Protein AF-A0A914XAL8-F1 (afdb_monomer_lite)

Sequence (164 aa):
MSAFEVYSLNAYVTDTPSIAACDQMWIGGNDFQNNGQFTWIDGQQYIFNNWDTAQPDLNNQCISSQSRTTGKWKTEPCGTENCFICDMYNSPLTSPQPQVTTTKKAITTHSTSKGPPALSDCLDWQNAGASQNGIYRISPPGVEPFEVYCDMTTDGGGWTVIQR

Radius of gyration: 18.05 Å; chains: 1; bounding box: 51×41×37 Å

Secondary structure (DSSP, 8-state):
--HHHHHHHHHHHHH-TTTTT-S-EEEEEE-TTSTT--EETTSPBP----BPTT---TT--EEEE-TTTT--EEEE-TTS--EEPPP------SS-----------------SSPPPPBSSHHHHHHTT--S-EEEEE--TTS--EEEEEESSGGGS-EEE---

Structure (mmCIF, N/CA/C/O backbone):
data_AF-A0A914XAL8-F1
#
_entry.id   AF-A0A914XAL8-F1
#
loop_
_atom_site.group_PDB
_atom_site.id
_atom_site.type_symbol
_atom_site.label_atom_id
_atom_site.label_alt_id
_atom_site.label_comp_id
_atom_site.label_asym_id
_atom_site.label_entity_id
_atom_site.label_seq_id
_atom_site.pdbx_PDB_ins_code
_atom_site.Cartn_x
_atom_site.Cartn_y
_atom_site.Cartn_z
_atom_site.occupancy
_atom_site.B_iso_or_equiv
_atom_site.auth_seq_id
_atom_site.auth_comp_id
_atom_site.auth_asym_id
_atom_site.auth_atom_id
_atom_site.p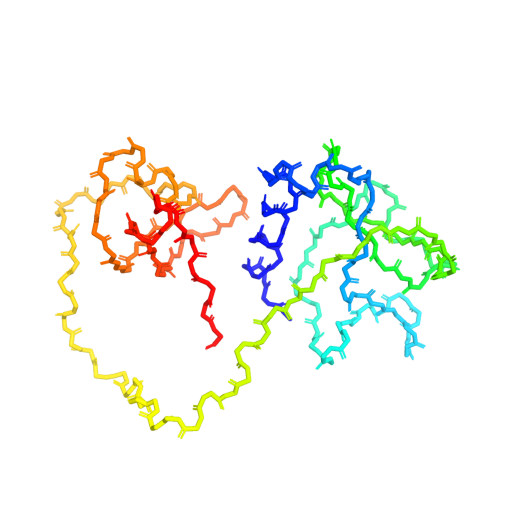dbx_PDB_model_num
ATOM 1 N N . MET A 1 1 ? -1.999 -12.018 4.474 1.00 54.53 1 MET A N 1
ATOM 2 C CA . MET A 1 1 ? -0.994 -11.438 3.581 1.00 54.53 1 MET A CA 1
ATOM 3 C C . MET A 1 1 ? 0.313 -11.266 4.328 1.00 54.53 1 MET A C 1
ATOM 5 O O . MET A 1 1 ? 0.285 -10.847 5.485 1.00 54.53 1 MET A O 1
ATOM 9 N N . SER A 1 2 ? 1.434 -11.612 3.705 1.00 49.28 2 SER A N 1
ATOM 10 C CA . SER A 1 2 ? 2.773 -11.449 4.265 1.00 49.28 2 SER A CA 1
ATOM 11 C C . SER A 1 2 ? 3.185 -9.971 4.356 1.00 49.28 2 SER A C 1
ATOM 13 O O . SER A 1 2 ? 2.607 -9.106 3.700 1.00 49.28 2 SER A O 1
ATOM 15 N N . ALA A 1 3 ? 4.218 -9.666 5.150 1.00 45.53 3 ALA A N 1
ATOM 16 C CA . ALA A 1 3 ? 4.820 -8.327 5.188 1.00 45.53 3 ALA A CA 1
ATOM 17 C C . ALA A 1 3 ? 5.273 -7.840 3.799 1.00 45.53 3 ALA A C 1
ATOM 19 O O . ALA A 1 3 ? 5.228 -6.648 3.506 1.00 45.53 3 ALA A O 1
ATOM 20 N N . PHE A 1 4 ? 5.650 -8.782 2.936 1.00 53.31 4 PHE A N 1
ATOM 21 C CA . PHE A 1 4 ? 6.050 -8.535 1.561 1.00 53.31 4 PHE A CA 1
ATOM 22 C C . PHE A 1 4 ? 4.876 -8.125 0.665 1.00 53.31 4 PHE A C 1
ATOM 24 O O . PHE A 1 4 ? 4.967 -7.114 -0.022 1.00 53.31 4 PHE A O 1
ATOM 31 N N . GLU A 1 5 ? 3.748 -8.837 0.740 1.00 56.03 5 GLU A N 1
ATOM 32 C CA . GLU A 1 5 ? 2.527 -8.486 -0.004 1.00 56.03 5 GLU A CA 1
ATOM 33 C C . GLU A 1 5 ? 2.040 -7.078 0.348 1.00 56.03 5 GLU A C 1
ATOM 35 O O . GLU A 1 5 ? 1.637 -6.310 -0.523 1.00 56.03 5 GLU A O 1
ATOM 40 N N . VAL A 1 6 ? 2.154 -6.704 1.623 1.00 56.53 6 VAL A N 1
ATOM 41 C CA . VAL A 1 6 ? 1.816 -5.360 2.086 1.00 56.53 6 VAL A CA 1
ATOM 42 C C . VAL A 1 6 ? 2.799 -4.308 1.568 1.00 56.53 6 VAL A C 1
ATOM 44 O O . VAL A 1 6 ? 2.369 -3.244 1.132 1.00 56.53 6 VAL A O 1
ATOM 47 N N . TYR A 1 7 ? 4.106 -4.573 1.610 1.00 57.34 7 TYR A N 1
ATOM 48 C CA . TYR A 1 7 ? 5.103 -3.635 1.094 1.00 57.34 7 TYR A CA 1
ATOM 49 C C . TYR A 1 7 ? 4.915 -3.379 -0.406 1.00 57.34 7 TYR A C 1
ATOM 51 O O . TYR A 1 7 ? 4.845 -2.224 -0.822 1.00 57.34 7 TYR A O 1
ATOM 59 N N . SER A 1 8 ? 4.755 -4.440 -1.198 1.00 60.66 8 SER A N 1
ATOM 60 C CA . SER A 1 8 ? 4.512 -4.332 -2.637 1.00 60.66 8 SER A CA 1
ATOM 61 C C . SER A 1 8 ? 3.188 -3.636 -2.954 1.00 60.66 8 SER A C 1
ATOM 63 O O . SER A 1 8 ? 3.139 -2.840 -3.887 1.00 60.66 8 SER A O 1
ATOM 65 N N . LEU A 1 9 ? 2.139 -3.864 -2.155 1.00 63.84 9 LEU A N 1
ATOM 66 C CA . LEU A 1 9 ? 0.890 -3.110 -2.258 1.00 63.84 9 LEU A CA 1
ATOM 67 C C . LEU A 1 9 ? 1.119 -1.619 -1.993 1.00 63.84 9 LEU A C 1
ATOM 69 O O . LEU A 1 9 ? 0.651 -0.788 -2.761 1.00 63.84 9 LEU A O 1
ATOM 73 N N . ASN A 1 10 ? 1.852 -1.271 -0.933 1.00 62.53 10 ASN A N 1
ATOM 74 C CA . ASN A 1 10 ? 2.114 0.126 -0.591 1.00 62.53 10 ASN A CA 1
ATOM 75 C C . ASN A 1 10 ? 2.929 0.837 -1.680 1.00 62.53 10 ASN A C 1
ATOM 77 O O . ASN A 1 10 ? 2.554 1.939 -2.059 1.00 62.53 10 ASN A O 1
ATOM 81 N N . ALA A 1 11 ? 3.978 0.197 -2.207 1.00 62.03 11 ALA A N 1
ATOM 82 C CA . ALA A 1 11 ? 4.792 0.745 -3.295 1.00 62.03 11 ALA A CA 1
ATOM 83 C C . ALA A 1 11 ? 3.975 0.911 -4.587 1.00 62.03 11 ALA A C 1
ATOM 85 O O . ALA A 1 11 ? 3.969 1.974 -5.202 1.00 62.03 11 ALA A O 1
ATOM 86 N N . TYR A 1 12 ? 3.189 -0.103 -4.963 1.00 65.19 12 TYR A N 1
ATOM 87 C CA . TYR A 1 12 ? 2.312 -0.013 -6.131 1.00 65.19 12 TYR A CA 1
ATOM 88 C C . TYR A 1 12 ? 1.294 1.126 -5.995 1.00 65.19 12 TYR A C 1
ATOM 90 O O . TYR A 1 12 ? 1.068 1.870 -6.948 1.00 65.19 12 TYR A O 1
ATOM 98 N N . VAL A 1 13 ? 0.714 1.293 -4.803 1.00 63.91 13 VAL A N 1
ATOM 99 C CA . VAL A 1 13 ? -0.276 2.334 -4.506 1.00 63.91 13 VAL A CA 1
ATOM 100 C C . VAL A 1 13 ? 0.319 3.748 -4.556 1.00 63.91 13 VAL A C 1
ATOM 102 O O . VAL A 1 13 ? -0.395 4.673 -4.941 1.00 63.91 13 VAL A O 1
ATOM 105 N N . THR A 1 14 ? 1.592 3.941 -4.200 1.00 64.06 14 THR A N 1
ATOM 106 C CA . THR A 1 14 ? 2.239 5.264 -4.259 1.00 64.06 14 THR A CA 1
ATOM 107 C C . THR A 1 14 ? 2.811 5.601 -5.634 1.00 64.06 14 THR A C 1
ATOM 109 O O . THR A 1 14 ? 2.852 6.776 -5.997 1.00 64.06 14 THR A O 1
ATOM 112 N N . ASP A 1 15 ? 3.214 4.595 -6.416 1.00 62.16 15 ASP A N 1
ATOM 113 C CA . ASP A 1 15 ? 4.058 4.817 -7.597 1.00 62.16 15 ASP A CA 1
ATOM 114 C C . ASP A 1 15 ? 3.297 4.755 -8.931 1.00 62.16 15 ASP A C 1
ATOM 116 O O . ASP A 1 15 ? 3.825 5.167 -9.966 1.00 62.16 15 ASP A O 1
ATOM 120 N N . THR A 1 16 ? 2.046 4.278 -8.949 1.00 61.16 16 THR A N 1
ATOM 121 C CA . THR A 1 16 ? 1.256 4.186 -10.188 1.00 61.16 16 THR A CA 1
ATOM 122 C C . THR A 1 16 ? 0.450 5.466 -10.474 1.00 61.16 16 THR A C 1
ATOM 124 O O . THR A 1 16 ? -0.486 5.803 -9.744 1.00 61.16 16 THR A O 1
ATOM 127 N N . PRO A 1 17 ? 0.713 6.180 -11.592 1.00 59.56 17 PRO A N 1
ATOM 128 C CA . PRO A 1 17 ? 0.057 7.460 -11.893 1.00 59.56 17 PRO A CA 1
ATOM 129 C C . PRO A 1 17 ? -1.463 7.370 -12.087 1.00 59.56 17 PRO A C 1
ATOM 131 O O . PRO A 1 17 ? -2.180 8.337 -11.839 1.00 59.56 17 PRO A O 1
ATOM 134 N N . SER A 1 18 ? -1.964 6.216 -12.538 1.00 55.69 18 SER A N 1
ATOM 135 C CA . SER A 1 18 ? -3.399 5.942 -12.693 1.00 55.69 18 SER A CA 1
ATOM 136 C C . SER A 1 18 ? -4.120 5.778 -11.352 1.00 55.69 18 SER A C 1
ATOM 138 O O . SER A 1 18 ? -5.308 6.075 -11.257 1.00 55.69 18 SER A O 1
ATOM 140 N N . ILE A 1 19 ? -3.402 5.346 -10.317 1.00 61.00 19 ILE A N 1
ATOM 141 C CA . ILE A 1 19 ? -3.886 5.212 -8.941 1.00 61.00 19 ILE A CA 1
ATOM 142 C C . ILE A 1 19 ? -3.725 6.523 -8.175 1.00 61.00 19 ILE A C 1
ATOM 144 O O . ILE A 1 19 ? -4.597 6.895 -7.390 1.00 61.00 19 ILE A O 1
ATOM 148 N N . ALA A 1 20 ? -2.685 7.291 -8.503 1.00 59.06 20 ALA A N 1
ATOM 149 C CA . ALA A 1 20 ? -2.455 8.633 -7.990 1.00 59.06 20 ALA A CA 1
ATOM 150 C C . ALA A 1 20 ? -3.572 9.634 -8.340 1.00 59.06 20 ALA A C 1
ATOM 152 O O . ALA A 1 20 ? -3.463 10.792 -7.961 1.00 59.06 20 ALA A O 1
ATOM 153 N N . ALA A 1 21 ? -4.641 9.242 -9.046 1.00 66.50 21 ALA A N 1
ATOM 154 C CA . ALA A 1 21 ? -5.861 10.037 -9.182 1.00 66.50 21 ALA A CA 1
ATOM 155 C C . ALA A 1 21 ? -6.699 10.079 -7.886 1.00 66.50 21 ALA A C 1
ATOM 157 O O . ALA A 1 21 ? -7.499 11.002 -7.715 1.00 66.50 21 ALA A O 1
ATOM 158 N N . CYS A 1 22 ? -6.489 9.143 -6.960 1.00 74.31 22 CYS A N 1
ATOM 159 C CA . CYS A 1 22 ? -7.265 8.999 -5.734 1.00 74.31 22 CYS A CA 1
ATOM 160 C C . CYS A 1 22 ? -6.413 9.309 -4.501 1.00 74.31 22 CYS A C 1
ATOM 162 O O . CYS A 1 22 ? -5.311 8.790 -4.359 1.00 74.31 22 CYS A O 1
ATOM 164 N N . ASP A 1 23 ? -6.928 10.137 -3.591 1.00 83.75 23 ASP A N 1
ATOM 165 C CA . ASP A 1 23 ? -6.218 10.474 -2.348 1.00 83.75 23 ASP A CA 1
ATOM 166 C C . ASP A 1 23 ? -6.222 9.303 -1.361 1.00 83.75 23 ASP A C 1
ATOM 168 O O . ASP A 1 23 ? -5.259 9.113 -0.618 1.00 83.75 23 ASP A O 1
ATOM 172 N N . GLN A 1 24 ? -7.309 8.526 -1.376 1.00 87.50 24 GLN A N 1
ATOM 173 C CA . GLN A 1 24 ? -7.536 7.356 -0.539 1.00 87.50 24 GLN A CA 1
ATOM 174 C C . GLN A 1 24 ? -7.959 6.171 -1.400 1.00 87.50 24 GLN A C 1
ATOM 176 O O . GLN A 1 24 ? -8.787 6.299 -2.312 1.00 87.50 24 GLN A O 1
ATOM 181 N N . MET A 1 25 ? -7.430 5.004 -1.057 1.00 88.81 25 MET A N 1
ATOM 182 C CA . MET A 1 25 ? -7.814 3.743 -1.666 1.00 88.81 25 MET A CA 1
ATOM 183 C C . MET A 1 25 ? -8.229 2.725 -0.626 1.00 88.81 25 MET A C 1
ATOM 185 O O . MET A 1 25 ? -7.440 2.370 0.243 1.00 88.81 25 MET A O 1
ATOM 189 N N . TRP A 1 26 ? -9.426 2.177 -0.774 1.00 92.06 26 TRP A N 1
ATOM 190 C CA . TRP A 1 26 ? -9.830 0.966 -0.091 1.00 92.06 26 TRP A CA 1
ATOM 191 C C . TRP A 1 26 ? -8.877 -0.174 -0.416 1.00 92.06 26 TRP A C 1
ATOM 193 O O . TRP A 1 26 ? -8.664 -0.521 -1.582 1.00 92.06 26 TRP A O 1
ATOM 203 N N . ILE A 1 27 ? -8.351 -0.769 0.649 1.00 87.06 27 ILE A N 1
ATOM 204 C CA . ILE A 1 27 ? -7.655 -2.049 0.620 1.00 87.06 27 ILE A CA 1
ATOM 205 C C . ILE A 1 27 ? -8.545 -3.086 1.309 1.00 87.06 27 ILE A C 1
ATOM 207 O O . ILE A 1 27 ? -9.456 -2.746 2.059 1.00 87.06 27 ILE A O 1
ATOM 211 N N . GLY A 1 28 ? -8.307 -4.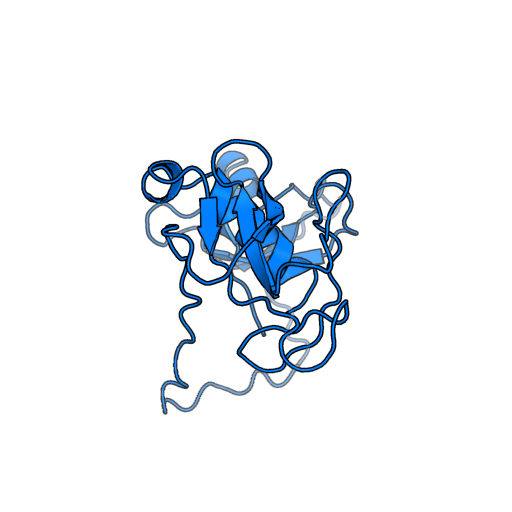373 1.065 1.00 88.44 28 GLY A N 1
ATOM 212 C CA . GLY A 1 28 ? -9.205 -5.442 1.521 1.00 88.44 28 GLY A CA 1
ATOM 213 C C . GLY A 1 28 ? -9.221 -5.708 3.034 1.00 88.44 28 GLY A C 1
ATOM 214 O O . GLY A 1 28 ? -9.590 -6.807 3.432 1.00 88.44 28 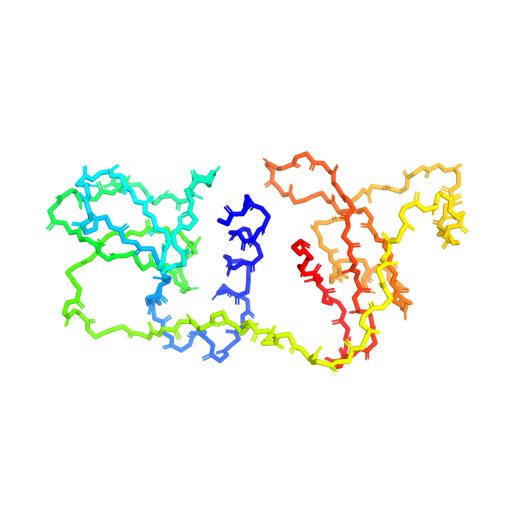GLY A O 1
ATOM 215 N N . GLY A 1 29 ? -8.739 -4.799 3.880 1.00 89.00 29 GLY A N 1
ATOM 216 C CA . GLY A 1 29 ? -8.619 -5.012 5.321 1.00 89.00 29 GLY A CA 1
ATOM 217 C C . GLY A 1 29 ? -9.825 -4.470 6.088 1.00 89.00 29 GLY A C 1
ATOM 218 O O . GLY A 1 29 ? -10.325 -3.389 5.778 1.00 89.00 29 GLY A O 1
ATOM 219 N N . ASN A 1 30 ? -10.293 -5.222 7.085 1.00 88.75 30 ASN A N 1
ATOM 220 C CA . ASN A 1 30 ? -11.431 -4.862 7.934 1.00 88.75 30 ASN A CA 1
ATOM 221 C C . ASN A 1 30 ? -11.362 -5.532 9.316 1.00 88.75 30 ASN A C 1
ATOM 223 O O . ASN A 1 30 ? -10.670 -6.533 9.468 1.00 88.75 30 ASN A O 1
ATOM 227 N N . ASP A 1 31 ? -12.114 -5.050 10.302 1.00 88.44 31 ASP A N 1
ATOM 228 C CA . ASP A 1 31 ? -12.226 -5.675 11.632 1.00 88.44 31 ASP A CA 1
ATOM 229 C C . ASP A 1 31 ? -13.668 -6.070 12.007 1.00 88.44 31 ASP A C 1
ATOM 231 O O . ASP A 1 31 ? -14.018 -6.175 13.184 1.00 88.44 31 ASP A O 1
ATOM 235 N N . PHE A 1 32 ? -14.514 -6.351 11.007 1.00 87.38 32 PHE A N 1
ATOM 236 C CA . PHE A 1 32 ? -15.946 -6.628 11.202 1.00 87.38 32 PHE A CA 1
ATOM 237 C C . PHE A 1 32 ? -16.235 -7.728 12.224 1.00 87.38 32 PHE A C 1
ATOM 239 O O . PHE A 1 32 ? -17.257 -7.695 12.906 1.00 87.38 32 PHE A O 1
ATOM 246 N N . GLN A 1 33 ? -15.345 -8.716 12.299 1.00 83.06 33 GLN A N 1
ATOM 247 C CA . GLN A 1 33 ? -15.518 -9.885 13.154 1.00 83.06 33 GLN A CA 1
ATOM 248 C C . GLN A 1 33 ? -15.090 -9.629 14.599 1.00 83.06 33 GLN A C 1
ATOM 250 O O . GLN A 1 33 ? -15.607 -10.269 15.514 1.00 83.06 33 GLN A O 1
ATOM 255 N N . ASN A 1 34 ? -14.126 -8.734 14.816 1.00 80.50 34 ASN A N 1
ATOM 256 C CA . ASN A 1 34 ? -13.591 -8.454 16.138 1.00 80.50 34 ASN A CA 1
ATOM 257 C C . ASN A 1 34 ? -12.898 -7.086 16.135 1.00 80.50 34 ASN A C 1
ATOM 259 O O . ASN A 1 34 ? -11.842 -6.933 15.525 1.00 80.50 34 ASN A O 1
ATOM 263 N N . ASN A 1 35 ? -13.496 -6.108 16.820 1.00 83.44 35 ASN A N 1
ATOM 264 C CA . ASN A 1 35 ? -13.012 -4.727 16.826 1.00 83.44 35 ASN A CA 1
ATOM 265 C C . ASN A 1 35 ? -11.548 -4.658 17.297 1.00 83.44 35 ASN A C 1
ATOM 267 O O . ASN A 1 35 ? -11.189 -5.219 18.338 1.00 83.44 35 ASN A O 1
ATOM 271 N N . GLY A 1 36 ? -10.701 -3.990 16.516 1.00 79.38 36 GLY A N 1
ATOM 272 C CA . GLY A 1 36 ? -9.261 -3.895 16.762 1.00 79.38 36 GLY A CA 1
ATOM 273 C C . GLY A 1 36 ? -8.455 -5.128 16.336 1.00 79.38 36 GLY A C 1
ATOM 274 O O . GLY A 1 36 ? -7.239 -5.153 16.526 1.00 79.38 36 GLY A O 1
ATOM 275 N N . GLN A 1 37 ? -9.096 -6.139 15.743 1.00 82.12 37 GLN A N 1
ATOM 276 C CA . GLN A 1 37 ? -8.455 -7.317 15.153 1.00 82.12 37 GLN A CA 1
ATOM 277 C C . GLN A 1 37 ? -8.736 -7.350 13.649 1.00 82.12 37 GLN A C 1
ATOM 279 O O . GLN A 1 37 ? -9.643 -8.027 13.164 1.00 82.12 37 GLN A O 1
ATOM 284 N N . PHE A 1 38 ? -7.927 -6.596 12.908 1.00 80.88 38 PHE A N 1
ATOM 285 C CA . PHE A 1 38 ? -8.073 -6.463 11.466 1.00 80.88 38 PHE A CA 1
ATOM 286 C C . PHE A 1 38 ? -7.653 -7.743 10.727 1.00 80.88 38 PHE A C 1
ATOM 288 O O . PHE A 1 38 ? -6.598 -8.330 10.978 1.00 80.88 38 PHE A O 1
ATOM 295 N N . THR A 1 39 ? -8.480 -8.145 9.770 1.00 82.56 39 THR A N 1
ATOM 296 C CA . THR A 1 39 ? -8.311 -9.289 8.875 1.00 82.56 39 THR A CA 1
ATOM 297 C C . THR A 1 39 ? -8.521 -8.852 7.435 1.00 82.56 39 THR A C 1
ATOM 299 O O . THR A 1 39 ? -9.227 -7.882 7.152 1.00 82.56 39 THR A O 1
ATOM 302 N N . TRP A 1 40 ? -7.898 -9.563 6.506 1.00 83.31 40 TRP A N 1
ATOM 303 C CA . TRP A 1 40 ? -8.160 -9.361 5.088 1.00 83.31 40 TRP A CA 1
ATOM 304 C C . TRP A 1 40 ? -9.469 -10.048 4.685 1.00 83.31 40 TRP A C 1
ATOM 306 O O . TRP A 1 40 ? -9.879 -11.029 5.303 1.00 83.31 40 TRP A O 1
ATOM 316 N N . ILE A 1 41 ? -10.128 -9.557 3.632 1.00 79.69 41 ILE A N 1
ATOM 317 C CA . ILE A 1 41 ? -11.370 -10.139 3.088 1.00 79.69 41 ILE A CA 1
ATOM 318 C C . ILE A 1 41 ? -11.226 -11.607 2.649 1.00 79.69 41 ILE A C 1
ATOM 320 O O . ILE A 1 41 ? -12.230 -12.300 2.513 1.00 79.69 41 ILE A O 1
ATOM 324 N N . ASP A 1 42 ? -10.001 -12.095 2.450 1.00 73.88 42 ASP A N 1
ATOM 325 C CA . ASP A 1 42 ? -9.693 -13.499 2.157 1.00 73.88 42 ASP A CA 1
ATOM 326 C C . ASP A 1 42 ? -9.474 -14.357 3.423 1.00 73.88 42 ASP A C 1
ATOM 328 O O . ASP A 1 42 ? -9.136 -15.537 3.335 1.00 73.88 42 ASP A O 1
ATOM 332 N N . GLY A 1 43 ? -9.675 -13.779 4.610 1.00 70.56 43 GLY A N 1
ATOM 333 C CA . GLY A 1 43 ? -9.517 -14.440 5.903 1.00 70.56 43 GLY A CA 1
ATOM 334 C C . GLY A 1 43 ? -8.070 -14.543 6.380 1.00 70.56 43 GLY A C 1
ATOM 335 O O . GLY A 1 43 ? -7.825 -15.085 7.461 1.00 70.56 43 GLY A O 1
ATOM 336 N N . GLN A 1 44 ? -7.097 -14.028 5.622 1.00 67.50 44 GLN A N 1
ATOM 337 C CA . GLN A 1 44 ? -5.717 -14.048 6.074 1.00 67.50 44 GLN A CA 1
ATOM 338 C C . GLN A 1 44 ? -5.503 -13.088 7.245 1.00 67.50 44 GLN A C 1
ATOM 340 O O . GLN A 1 44 ? -5.973 -11.946 7.254 1.00 67.50 44 GLN A O 1
ATOM 345 N N . GLN A 1 45 ? -4.714 -13.544 8.216 1.00 60.50 45 GLN A N 1
ATOM 346 C CA . GLN A 1 45 ? -4.288 -12.704 9.322 1.00 60.50 45 GLN A CA 1
ATOM 347 C C . GLN A 1 45 ? -3.248 -11.674 8.884 1.00 60.50 45 GLN A C 1
ATOM 349 O O . GLN A 1 45 ? -2.509 -11.830 7.904 1.00 60.50 45 GLN A O 1
ATOM 354 N N . TYR A 1 46 ? -3.226 -10.598 9.653 1.00 64.25 46 TYR A N 1
ATOM 355 C CA . TYR A 1 46 ? -2.304 -9.497 9.514 1.00 64.25 46 TYR A CA 1
ATOM 356 C C . TYR A 1 46 ? -0.968 -9.820 10.194 1.00 64.25 46 TYR A C 1
ATOM 358 O O . TYR A 1 46 ? -0.940 -10.098 11.388 1.00 64.25 46 TYR A O 1
ATOM 366 N N . ILE A 1 47 ? 0.140 -9.757 9.447 1.00 63.25 47 ILE A N 1
ATOM 367 C CA . ILE A 1 47 ? 1.503 -9.770 10.022 1.00 63.25 47 ILE A CA 1
ATOM 368 C C . ILE A 1 47 ? 2.272 -8.460 9.755 1.00 63.25 47 ILE A C 1
ATOM 370 O O . ILE A 1 47 ? 3.437 -8.341 10.125 1.00 63.25 47 ILE A O 1
ATOM 374 N N . PHE A 1 48 ? 1.615 -7.507 9.074 1.00 65.19 48 PHE A N 1
ATOM 375 C CA . PHE A 1 48 ? 2.069 -6.148 8.729 1.00 65.19 48 PHE A CA 1
ATOM 376 C C . PHE A 1 48 ? 2.169 -5.214 9.949 1.00 65.19 48 PHE A C 1
ATOM 378 O O . PHE A 1 48 ? 1.434 -5.443 10.894 1.00 65.19 48 PHE A O 1
ATOM 385 N N . ASN A 1 49 ? 2.872 -4.077 9.919 1.00 75.44 49 ASN A N 1
ATOM 386 C CA . ASN A 1 49 ? 2.398 -2.873 10.618 1.00 75.44 49 ASN A CA 1
ATOM 387 C C . ASN A 1 49 ? 2.598 -1.612 9.757 1.00 75.44 49 ASN A C 1
ATOM 389 O O . ASN A 1 49 ? 3.699 -1.067 9.729 1.00 75.44 49 ASN A O 1
ATOM 393 N N . ASN A 1 50 ? 1.549 -1.142 9.069 1.00 84.19 50 ASN A N 1
ATOM 394 C CA . ASN A 1 50 ? 1.604 0.070 8.236 1.00 84.19 50 ASN A CA 1
ATOM 395 C C . ASN A 1 50 ? 0.643 1.197 8.644 1.00 84.19 50 ASN A C 1
ATOM 397 O O . ASN A 1 50 ? 0.344 2.074 7.831 1.00 84.19 50 ASN A O 1
ATOM 401 N N . TRP A 1 51 ? 0.134 1.174 9.872 1.00 88.88 51 TRP A N 1
ATOM 402 C CA . TRP A 1 51 ? -0.757 2.224 10.361 1.00 88.88 51 TRP A CA 1
ATOM 403 C C . TRP A 1 51 ? -0.090 3.601 10.318 1.00 88.88 51 TRP A C 1
ATOM 405 O O . TRP A 1 51 ? 1.111 3.735 10.573 1.00 88.88 51 TRP A O 1
ATOM 415 N N . ASP A 1 52 ? -0.873 4.621 9.980 1.00 90.69 52 ASP A N 1
ATOM 416 C CA . ASP A 1 52 ? -0.460 6.008 10.145 1.00 90.69 52 ASP A CA 1
ATOM 417 C C . ASP A 1 52 ? -0.484 6.413 11.627 1.00 90.69 52 ASP A C 1
ATOM 419 O O . ASP A 1 52 ? -0.969 5.698 12.509 1.00 90.69 52 ASP A O 1
ATOM 423 N N . THR A 1 53 ? 0.052 7.591 11.913 1.00 90.88 53 THR A N 1
ATOM 424 C CA . THR A 1 53 ? 0.048 8.186 13.244 1.00 90.88 53 THR A CA 1
ATOM 425 C C . THR A 1 53 ? -1.379 8.239 13.795 1.00 90.88 53 THR A C 1
ATOM 427 O O . THR A 1 53 ? -2.288 8.751 13.147 1.00 90.88 53 THR A O 1
ATOM 430 N N . ALA A 1 54 ? -1.560 7.727 15.016 1.00 90.44 54 ALA A N 1
ATOM 431 C CA . ALA A 1 54 ? -2.852 7.647 15.705 1.00 90.44 54 ALA A CA 1
ATOM 432 C C . ALA A 1 54 ? -3.917 6.767 15.012 1.00 90.44 54 ALA A C 1
ATOM 434 O O . ALA A 1 54 ? -5.111 6.989 15.197 1.00 90.44 54 ALA A O 1
ATOM 435 N N . GLN A 1 55 ? -3.493 5.760 14.243 1.00 91.69 55 GLN A N 1
ATOM 436 C CA . GLN A 1 55 ? -4.356 4.720 13.675 1.00 91.69 55 GLN A CA 1
ATOM 437 C C . GLN A 1 55 ? -4.034 3.343 14.288 1.00 91.69 55 GLN A C 1
ATOM 439 O O . GLN A 1 55 ? -2.900 3.129 14.732 1.00 91.69 55 GLN A O 1
ATOM 444 N N . PRO A 1 56 ? -4.989 2.394 14.310 1.00 90.75 56 PRO A N 1
ATOM 445 C CA . PRO A 1 56 ? -6.381 2.501 13.848 1.00 90.75 56 PRO A CA 1
ATOM 446 C C . PRO A 1 56 ? -7.295 3.283 14.810 1.00 90.75 56 PRO A C 1
ATOM 448 O O . PRO A 1 56 ? -7.102 3.261 16.025 1.00 90.75 56 PRO A O 1
ATOM 451 N N . ASP A 1 57 ? -8.328 3.928 14.268 1.00 90.88 57 ASP A N 1
ATOM 452 C CA . ASP A 1 57 ? -9.487 4.415 15.023 1.00 90.88 57 ASP A CA 1
ATOM 453 C C . ASP A 1 57 ? -10.521 3.287 15.156 1.00 90.88 57 ASP A C 1
ATOM 455 O O . ASP A 1 57 ? -11.173 2.901 14.189 1.00 90.88 57 ASP A O 1
ATOM 459 N N . LEU A 1 58 ? -10.695 2.787 16.380 1.00 87.69 58 LEU A N 1
ATOM 460 C CA . LEU A 1 58 ? -11.572 1.654 16.708 1.00 87.69 58 LEU A CA 1
ATOM 461 C C . LEU A 1 58 ? -13.078 1.947 16.559 1.00 87.69 58 LEU A C 1
ATOM 463 O O . LEU A 1 58 ? -13.908 1.085 16.855 1.00 87.69 58 LEU A O 1
ATOM 467 N N . ASN A 1 59 ? -13.454 3.164 16.151 1.00 89.81 59 ASN A N 1
ATOM 468 C CA . ASN A 1 59 ? -14.828 3.499 15.767 1.00 89.81 59 ASN A CA 1
ATOM 469 C C . ASN A 1 59 ? -15.120 3.199 14.287 1.00 89.81 59 ASN A C 1
ATOM 471 O O . ASN A 1 59 ? -16.269 3.306 13.859 1.00 89.81 59 ASN A O 1
ATOM 475 N N . ASN A 1 60 ? -14.096 2.848 13.509 1.00 92.00 60 ASN A N 1
ATOM 476 C CA . ASN A 1 60 ? -14.162 2.626 12.073 1.00 92.00 60 ASN A CA 1
ATOM 477 C C . ASN A 1 60 ? -13.630 1.238 11.719 1.00 92.00 60 ASN A C 1
ATOM 479 O O . ASN A 1 60 ? -12.732 0.727 12.377 1.00 92.00 60 ASN A O 1
ATOM 483 N N . GLN A 1 61 ? -14.170 0.647 10.651 1.00 91.25 61 GLN A N 1
ATOM 484 C CA . GLN A 1 61 ? -13.981 -0.784 10.390 1.00 91.25 61 GLN A CA 1
ATOM 485 C C . GLN A 1 61 ? -13.319 -1.111 9.053 1.00 91.25 61 GLN A C 1
ATOM 487 O O . GLN A 1 61 ? -12.888 -2.243 8.854 1.00 91.25 61 GLN A O 1
ATOM 492 N N . CYS A 1 62 ? -13.229 -0.151 8.130 1.00 93.75 62 CYS A N 1
ATOM 493 C CA . CYS A 1 62 ? -12.643 -0.354 6.807 1.00 93.75 62 CYS A CA 1
ATOM 494 C C . CYS A 1 62 ? -11.289 0.344 6.703 1.00 93.75 62 CYS A C 1
ATOM 496 O O . CYS A 1 62 ? -11.150 1.479 7.159 1.00 93.75 62 CYS A O 1
ATOM 498 N N . ILE A 1 63 ? -10.301 -0.318 6.094 1.00 92.38 63 ILE A N 1
ATOM 499 C CA . ILE A 1 63 ? -8.950 0.231 5.942 1.00 92.38 63 ILE A CA 1
ATOM 500 C C . ILE A 1 63 ? -8.778 0.875 4.565 1.00 92.38 63 ILE A C 1
ATOM 502 O O . ILE A 1 63 ? -8.990 0.227 3.537 1.00 92.38 63 ILE A O 1
ATOM 506 N N . SER A 1 64 ? -8.313 2.122 4.544 1.00 91.94 64 SER A N 1
ATOM 507 C CA . SER A 1 64 ? -7.816 2.797 3.346 1.00 91.94 64 SER A CA 1
ATOM 508 C C . SER A 1 64 ? -6.300 3.012 3.419 1.00 91.94 64 SER A C 1
ATOM 510 O O . SER A 1 64 ? -5.720 3.178 4.496 1.00 91.94 64 SER A O 1
ATOM 512 N N . SER A 1 65 ? -5.645 2.992 2.259 1.00 90.31 65 SER A N 1
ATOM 513 C CA . SER A 1 65 ? -4.271 3.451 2.074 1.00 90.31 65 SER A CA 1
ATOM 514 C C . SER A 1 65 ? -4.270 4.876 1.527 1.00 90.31 65 SER A C 1
ATOM 516 O O . SER A 1 65 ? -5.029 5.199 0.609 1.00 90.31 65 SER A O 1
ATOM 518 N N . GLN A 1 66 ? -3.408 5.724 2.088 1.00 88.00 66 GLN A N 1
ATOM 519 C CA . GLN A 1 66 ? -3.283 7.129 1.706 1.00 88.00 66 GLN A CA 1
ATOM 520 C C . GLN A 1 66 ? -2.362 7.292 0.490 1.00 88.00 66 GLN A C 1
ATOM 522 O O . GLN A 1 66 ? -1.197 7.692 0.610 1.00 88.00 66 GLN A O 1
ATOM 527 N N . SER A 1 67 ? -2.888 6.952 -0.684 1.00 76.56 67 SER A N 1
ATOM 528 C CA . SER A 1 67 ? -2.134 6.742 -1.923 1.00 76.56 67 SER A CA 1
ATOM 529 C C . SER A 1 67 ? -1.306 7.939 -2.385 1.00 76.56 67 SER A C 1
ATOM 531 O O . SER A 1 67 ? -0.202 7.751 -2.884 1.00 76.56 67 SER A O 1
ATOM 533 N N . ARG A 1 68 ? -1.784 9.175 -2.180 1.00 69.94 68 ARG A N 1
ATOM 534 C CA . ARG A 1 68 ? -1.048 10.389 -2.589 1.00 69.94 68 ARG A CA 1
ATOM 535 C C . ARG A 1 68 ? -0.050 10.929 -1.567 1.00 69.94 68 ARG A C 1
ATOM 537 O O . ARG A 1 68 ? 0.717 11.826 -1.912 1.00 69.94 68 ARG A O 1
ATOM 544 N N . THR A 1 69 ? -0.099 10.484 -0.313 1.00 75.69 69 THR A N 1
ATOM 545 C CA . THR A 1 69 ? 0.665 11.133 0.764 1.00 75.69 69 THR A CA 1
ATOM 546 C C . THR A 1 69 ? 1.752 10.230 1.315 1.00 75.69 69 THR A C 1
ATOM 548 O O . THR A 1 69 ? 2.932 10.527 1.160 1.00 75.69 69 THR A O 1
ATOM 551 N N . THR A 1 70 ? 1.376 9.145 1.982 1.00 80.44 70 THR A N 1
ATOM 552 C CA . THR A 1 70 ? 2.308 8.346 2.788 1.00 80.44 70 THR A CA 1
ATOM 553 C C . THR A 1 70 ? 2.259 6.861 2.460 1.00 80.44 70 THR A C 1
ATOM 555 O O . THR A 1 70 ? 3.109 6.110 2.938 1.00 80.44 70 THR A O 1
ATOM 558 N N . GLY A 1 71 ? 1.231 6.408 1.732 1.00 79.69 71 GLY A N 1
ATOM 559 C CA . GLY A 1 71 ? 0.899 4.989 1.601 1.00 79.69 71 GLY A CA 1
ATOM 560 C C . GLY A 1 71 ? 0.563 4.317 2.940 1.00 79.69 71 GLY A C 1
ATOM 561 O O . GLY A 1 71 ? 0.409 3.098 2.991 1.00 79.69 71 GLY A O 1
ATOM 562 N N . LYS A 1 72 ? 0.482 5.081 4.044 1.00 87.12 72 LYS A N 1
ATOM 563 C CA . LYS A 1 72 ? 0.126 4.583 5.374 1.00 87.12 72 LYS A CA 1
ATOM 564 C C . LYS A 1 72 ? -1.364 4.363 5.467 1.00 87.12 72 LYS A C 1
ATOM 566 O O . LYS A 1 72 ? -2.155 4.970 4.745 1.00 87.12 72 LYS A O 1
ATOM 571 N N . TRP A 1 73 ? -1.735 3.491 6.383 1.00 91.31 73 TRP A N 1
ATOM 572 C CA . TRP A 1 73 ? -3.105 3.046 6.506 1.00 91.31 73 TRP A CA 1
ATOM 573 C C . TRP A 1 73 ? -3.855 3.808 7.572 1.00 91.31 73 TRP A C 1
ATOM 575 O O . TRP A 1 73 ? -3.305 4.161 8.617 1.00 91.31 73 TRP A O 1
ATOM 585 N N . LYS A 1 74 ? -5.144 3.981 7.330 1.00 93.00 74 LYS A N 1
ATOM 586 C CA . LYS A 1 74 ? -6.080 4.520 8.301 1.00 93.00 74 LYS A CA 1
ATOM 587 C C . LYS A 1 74 ? -7.398 3.774 8.216 1.00 93.00 74 LYS A C 1
ATOM 589 O O . LYS A 1 74 ? -7.712 3.144 7.209 1.00 93.00 74 LYS A O 1
ATOM 594 N N . THR A 1 75 ? -8.155 3.840 9.294 1.00 94.62 75 THR A N 1
ATOM 595 C CA . THR A 1 75 ? -9.520 3.328 9.341 1.00 94.62 75 THR A CA 1
ATOM 596 C C . THR A 1 75 ? -10.503 4.440 9.011 1.00 94.62 75 THR A C 1
ATOM 598 O O . THR A 1 75 ? -10.345 5.573 9.472 1.00 94.62 75 THR A O 1
ATOM 601 N N . GLU A 1 76 ? -11.538 4.112 8.249 1.00 94.12 76 GLU A N 1
ATOM 602 C CA . GLU A 1 76 ? -12.583 5.044 7.830 1.00 94.12 76 GLU A CA 1
ATOM 603 C C . GLU A 1 76 ? -13.978 4.401 7.910 1.00 94.12 76 GLU A C 1
ATOM 605 O O . GLU A 1 76 ? -14.097 3.167 7.897 1.00 94.12 76 GLU A O 1
ATOM 610 N N . PRO A 1 77 ? -15.053 5.212 7.975 1.00 94.50 77 PRO A N 1
ATOM 611 C CA . PRO A 1 77 ? -16.407 4.705 7.822 1.00 94.50 77 PRO A CA 1
ATOM 612 C C . PRO A 1 77 ? -16.537 3.965 6.489 1.00 94.50 77 PRO A C 1
ATOM 614 O O . PRO A 1 77 ? -16.234 4.511 5.431 1.00 94.50 77 PRO A O 1
ATOM 617 N N . CYS A 1 78 ? -17.030 2.730 6.515 1.00 92.69 78 CYS A N 1
ATOM 618 C CA . CYS A 1 78 ? -17.104 1.888 5.317 1.00 92.69 78 CYS A CA 1
ATOM 619 C C . CYS A 1 78 ? -18.000 2.445 4.199 1.00 92.69 78 CYS A C 1
ATOM 621 O O . CYS A 1 78 ? -17.888 2.020 3.055 1.00 92.69 78 CYS A O 1
ATOM 623 N N . GLY A 1 79 ? -18.902 3.376 4.527 1.00 91.81 79 GLY A N 1
ATOM 624 C CA . GLY A 1 79 ? -19.758 4.058 3.556 1.00 91.81 79 GLY A CA 1
ATOM 625 C C . GLY A 1 79 ? -19.083 5.214 2.812 1.00 91.81 79 GLY A C 1
ATOM 626 O O . GLY A 1 79 ? -19.738 5.834 1.979 1.00 91.81 79 GLY A O 1
ATOM 627 N N . THR A 1 80 ? -17.823 5.541 3.116 1.00 92.81 80 THR A N 1
ATOM 628 C CA . THR A 1 80 ? -17.092 6.614 2.432 1.00 92.81 80 THR A CA 1
ATOM 629 C C . THR A 1 80 ? -16.789 6.232 0.981 1.00 92.81 80 THR A C 1
ATOM 631 O O . THR A 1 80 ? -16.367 5.114 0.676 1.00 92.81 80 THR A O 1
ATOM 634 N N . GLU A 1 81 ? -16.975 7.185 0.072 1.00 91.88 81 GLU A N 1
ATOM 635 C CA . GLU A 1 81 ? -16.607 7.030 -1.333 1.00 91.88 81 GLU A CA 1
ATOM 636 C C . GLU A 1 81 ? -15.093 7.205 -1.498 1.00 91.88 81 GLU A C 1
ATOM 638 O O . GLU A 1 81 ? -14.588 8.323 -1.548 1.00 91.88 81 GLU A O 1
ATOM 643 N N . ASN A 1 82 ? -14.373 6.087 -1.596 1.00 88.38 82 ASN A N 1
ATOM 644 C CA . ASN A 1 82 ? -12.956 6.048 -1.949 1.00 88.38 82 ASN A CA 1
ATOM 645 C C . ASN A 1 82 ? -12.759 5.142 -3.171 1.00 88.38 82 ASN A C 1
ATOM 647 O O . ASN A 1 82 ? -13.572 4.254 -3.453 1.00 88.38 82 ASN A O 1
ATOM 651 N N . CYS A 1 83 ? -11.654 5.335 -3.888 1.00 87.44 83 CYS A N 1
ATOM 652 C CA . CYS A 1 83 ? -11.228 4.370 -4.900 1.00 87.44 83 CYS A CA 1
ATOM 653 C C . CYS A 1 83 ? -10.885 3.036 -4.237 1.00 87.44 83 CYS A C 1
ATOM 655 O O . CYS A 1 83 ? -10.720 2.972 -3.025 1.00 87.44 83 CYS A O 1
ATOM 657 N N . PHE A 1 84 ? -10.750 1.963 -5.005 1.00 85.25 84 PHE A N 1
ATOM 658 C CA . PHE A 1 84 ? -10.383 0.658 -4.461 1.00 85.25 84 PHE A CA 1
ATOM 659 C C . PHE A 1 84 ? -9.325 -0.000 -5.332 1.00 85.25 84 PHE A C 1
ATOM 661 O O . PHE A 1 84 ? -9.312 0.174 -6.551 1.00 85.25 84 PHE A O 1
ATOM 668 N N . ILE A 1 85 ? -8.434 -0.751 -4.692 1.00 79.56 85 ILE A N 1
ATOM 669 C CA . ILE A 1 85 ? -7.475 -1.607 -5.380 1.00 79.56 85 ILE A CA 1
ATOM 670 C C . ILE A 1 85 ? -7.932 -3.058 -5.276 1.00 79.56 85 ILE A C 1
ATOM 672 O O . ILE A 1 85 ? -8.287 -3.544 -4.202 1.00 79.56 85 ILE A O 1
ATOM 676 N N . CYS A 1 86 ? -7.947 -3.750 -6.410 1.00 74.75 86 CYS A N 1
ATOM 677 C CA . CYS A 1 86 ? -8.230 -5.175 -6.453 1.00 74.75 86 CYS A CA 1
ATOM 678 C C . CYS A 1 86 ? -6.921 -5.957 -6.447 1.00 74.75 86 C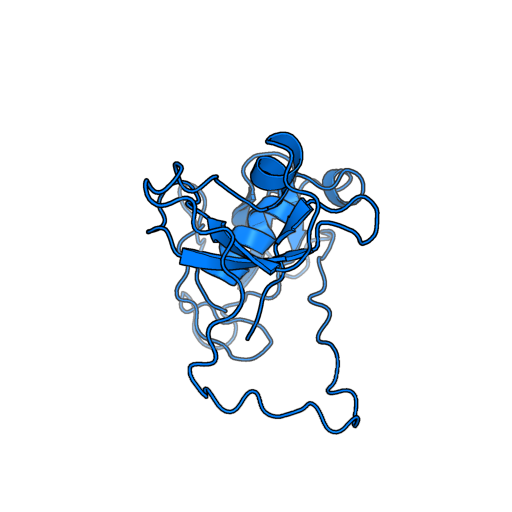YS A C 1
ATOM 680 O O . CYS A 1 86 ? -6.018 -5.659 -7.226 1.00 74.75 86 CYS A O 1
ATOM 682 N N . ASP A 1 87 ? -6.859 -7.001 -5.626 1.00 72.81 87 ASP A N 1
ATOM 683 C CA . ASP A 1 87 ? -5.883 -8.066 -5.821 1.00 72.81 87 ASP A CA 1
ATOM 684 C C . ASP A 1 87 ? -6.411 -9.002 -6.915 1.00 72.81 87 ASP A C 1
ATOM 686 O O . ASP A 1 87 ? -7.471 -9.623 -6.771 1.00 72.81 87 ASP A O 1
ATOM 690 N N . MET A 1 88 ? -5.699 -9.081 -8.037 1.00 60.94 88 MET A N 1
ATOM 691 C CA . MET A 1 88 ? -5.982 -10.087 -9.049 1.00 60.94 88 MET A CA 1
ATOM 692 C C . MET A 1 88 ? -5.369 -11.410 -8.601 1.00 60.94 88 MET A C 1
ATOM 694 O O . MET A 1 88 ? -4.231 -11.742 -8.924 1.00 60.94 88 MET A O 1
ATOM 698 N N . TYR A 1 89 ? -6.176 -12.228 -7.926 1.00 58.00 89 TYR A N 1
ATOM 699 C CA . TYR A 1 89 ? -5.933 -13.660 -7.927 1.00 58.00 89 TYR A CA 1
ATOM 700 C C . TYR A 1 89 ? -5.950 -14.109 -9.391 1.00 58.00 89 TYR A C 1
ATOM 702 O O . TYR A 1 89 ? -7.003 -14.089 -10.035 1.00 58.00 89 TYR A O 1
ATOM 710 N N . ASN A 1 90 ? -4.820 -14.593 -9.910 1.00 44.09 90 ASN A N 1
ATOM 711 C CA . ASN A 1 90 ? -4.908 -15.641 -10.915 1.00 44.09 90 ASN A CA 1
ATOM 712 C C . ASN A 1 90 ? -5.730 -16.754 -10.252 1.00 44.09 90 ASN A C 1
ATOM 714 O O . ASN A 1 90 ? -5.209 -17.530 -9.451 1.00 44.09 90 ASN A O 1
ATOM 718 N N . SER A 1 91 ? -7.037 -16.802 -10.537 1.00 43.03 91 SER A N 1
ATOM 719 C CA . SER A 1 91 ? -7.817 -18.028 -10.369 1.00 43.03 91 SER A CA 1
ATOM 720 C C . SER A 1 91 ? -6.958 -19.153 -10.932 1.00 43.03 91 SER A C 1
ATOM 722 O O . SER A 1 91 ? -6.339 -18.922 -11.977 1.00 43.03 91 SER A O 1
ATOM 724 N N . PRO A 1 92 ? -6.840 -20.309 -10.255 1.00 43.22 92 PRO A N 1
ATOM 725 C CA . PRO A 1 92 ? -5.899 -21.333 -10.664 1.00 43.22 92 PRO A CA 1
ATOM 726 C C . PRO A 1 92 ? -6.212 -21.653 -12.116 1.00 43.22 92 PRO A C 1
ATOM 728 O O . PRO A 1 92 ? -7.264 -22.225 -12.418 1.00 43.22 92 PRO A O 1
ATOM 731 N N . LEU A 1 93 ? -5.328 -21.231 -13.026 1.00 34.75 93 LEU A N 1
ATOM 732 C CA . LEU A 1 93 ? -5.360 -21.758 -14.369 1.00 34.75 93 LEU A CA 1
ATOM 733 C C . LEU A 1 93 ? -5.278 -23.251 -14.129 1.00 34.75 93 LEU A C 1
ATOM 735 O O . LEU A 1 93 ? -4.299 -23.747 -13.576 1.00 34.75 93 LEU A O 1
ATOM 739 N N . THR A 1 94 ? -6.329 -23.962 -14.506 1.00 34.12 94 THR A N 1
ATOM 740 C CA . THR A 1 94 ? -6.415 -25.421 -14.511 1.00 34.12 94 THR A CA 1
ATOM 741 C C . THR A 1 94 ? -5.488 -25.984 -15.600 1.00 34.12 94 THR A C 1
ATOM 743 O O . THR A 1 94 ? -5.808 -26.931 -16.304 1.00 34.12 94 THR A O 1
ATOM 746 N N . SER A 1 95 ? -4.331 -25.352 -15.772 1.00 40.16 95 SER A N 1
ATOM 747 C CA . SER A 1 95 ? -3.145 -25.882 -16.393 1.00 40.16 95 SER A CA 1
ATOM 748 C C . SER A 1 95 ? -2.426 -26.674 -15.305 1.00 40.16 95 SER A C 1
ATOM 750 O O . SER A 1 95 ? -2.370 -26.205 -14.165 1.00 40.16 95 SER A O 1
ATOM 752 N N . PRO A 1 96 ? -1.889 -27.866 -15.593 1.00 37.59 96 PRO A N 1
ATOM 753 C CA . PRO A 1 96 ? -0.992 -28.534 -14.667 1.00 37.59 96 PRO A CA 1
ATOM 754 C C . PRO A 1 96 ? 0.219 -27.621 -14.455 1.00 37.59 96 PRO A C 1
ATOM 756 O O . PRO A 1 96 ? 1.184 -27.655 -15.214 1.00 37.59 96 PRO A O 1
ATOM 759 N N . GLN A 1 97 ? 0.152 -26.758 -13.441 1.00 39.06 97 GLN A N 1
ATOM 760 C CA . GLN A 1 97 ? 1.303 -26.016 -12.974 1.00 39.06 97 GLN A CA 1
ATOM 761 C C . GLN A 1 97 ? 2.316 -27.087 -12.572 1.00 39.06 97 GLN A C 1
ATOM 763 O O . GLN A 1 97 ? 1.973 -27.946 -11.748 1.00 39.06 97 GLN A O 1
ATOM 768 N N . PRO A 1 98 ? 3.522 -27.121 -13.168 1.00 38.66 98 PRO A N 1
ATOM 769 C CA . PRO A 1 98 ? 4.557 -27.993 -12.660 1.00 38.66 98 PRO A CA 1
ATOM 770 C C . PRO A 1 98 ? 4.704 -27.624 -11.191 1.00 38.66 98 PRO A C 1
ATOM 772 O O . PRO A 1 98 ? 5.045 -26.487 -10.862 1.00 38.66 98 PRO A O 1
ATOM 775 N N . GLN A 1 99 ? 4.364 -28.562 -10.304 1.00 33.12 99 GLN A N 1
ATOM 776 C CA . GLN A 1 99 ? 4.724 -28.420 -8.910 1.00 33.12 99 GLN A CA 1
ATOM 777 C C . GLN A 1 99 ? 6.221 -28.158 -8.932 1.00 33.12 99 GLN A C 1
ATOM 779 O O . GLN A 1 99 ? 6.982 -28.988 -9.440 1.00 33.12 99 GLN A O 1
ATOM 784 N N . VAL A 1 100 ? 6.641 -26.989 -8.452 1.00 41.50 100 VAL A N 1
ATOM 785 C CA . VAL A 1 100 ? 8.049 -26.749 -8.175 1.00 41.50 100 VAL A CA 1
ATOM 786 C C . VAL A 1 100 ? 8.349 -27.650 -6.988 1.00 41.50 100 VAL A C 1
ATOM 788 O O . VAL A 1 100 ? 8.307 -27.252 -5.832 1.00 41.50 100 VAL A O 1
ATOM 791 N N . THR A 1 101 ? 8.566 -28.933 -7.277 1.00 28.75 101 THR A N 1
ATOM 792 C CA . THR A 1 101 ? 9.294 -29.810 -6.389 1.00 28.75 101 THR A CA 1
ATOM 793 C C . THR A 1 101 ? 10.602 -29.084 -6.193 1.00 28.75 101 THR A C 1
ATOM 795 O O . THR A 1 101 ? 11.333 -28.881 -7.167 1.00 28.75 101 THR A O 1
ATOM 798 N N . THR A 1 102 ? 10.857 -28.645 -4.963 1.00 35.97 102 THR A N 1
ATOM 799 C CA . THR A 1 102 ? 12.109 -28.041 -4.518 1.00 35.97 102 THR A CA 1
ATOM 800 C C . THR A 1 102 ? 13.222 -29.076 -4.635 1.00 35.97 102 THR A C 1
ATOM 802 O O . THR A 1 102 ? 13.803 -29.556 -3.668 1.00 35.97 102 THR A O 1
ATOM 805 N N . THR A 1 103 ? 13.523 -29.455 -5.866 1.00 27.92 103 THR A N 1
ATOM 806 C CA . THR A 1 103 ? 14.808 -29.987 -6.230 1.00 27.92 103 THR A CA 1
ATOM 807 C C . THR A 1 103 ? 15.670 -28.751 -6.222 1.00 27.92 103 THR A C 1
ATOM 809 O O . THR A 1 103 ? 15.409 -27.817 -6.979 1.00 27.92 103 THR A O 1
ATOM 812 N N . LYS A 1 104 ? 16.666 -28.721 -5.340 1.00 42.62 104 LYS A N 1
ATOM 813 C CA . LYS A 1 104 ? 17.774 -27.772 -5.405 1.00 42.62 104 LYS A CA 1
ATOM 814 C C . LYS A 1 104 ? 18.499 -27.982 -6.740 1.00 42.62 104 LYS A C 1
ATOM 816 O O . LYS A 1 104 ? 19.570 -28.574 -6.794 1.00 42.62 104 LYS A O 1
ATOM 821 N N . LYS A 1 105 ? 17.876 -27.588 -7.847 1.00 34.28 105 LYS A N 1
ATOM 822 C CA . LYS A 1 105 ? 18.541 -27.382 -9.116 1.00 34.28 105 LYS A CA 1
ATOM 823 C C . LYS A 1 105 ? 19.181 -26.023 -8.970 1.00 34.28 105 LYS A C 1
ATOM 825 O O . LYS A 1 105 ? 18.498 -25.063 -8.631 1.00 34.28 105 LYS A O 1
ATOM 830 N N . ALA A 1 106 ? 20.491 -25.984 -9.169 1.00 44.16 106 ALA A N 1
ATOM 831 C CA . ALA A 1 106 ? 21.234 -24.753 -9.325 1.00 44.16 106 ALA A CA 1
ATOM 832 C C . ALA A 1 106 ? 20.590 -23.961 -10.473 1.00 44.16 106 ALA A C 1
ATOM 834 O O . ALA A 1 106 ? 20.865 -24.205 -11.647 1.00 44.16 106 ALA A O 1
ATOM 835 N N . ILE A 1 107 ? 19.645 -23.091 -10.119 1.00 42.59 107 ILE A N 1
ATOM 836 C CA . ILE A 1 107 ? 19.166 -22.019 -10.976 1.00 42.59 107 ILE A CA 1
ATOM 837 C C . ILE A 1 107 ? 20.385 -21.136 -11.167 1.00 42.59 107 ILE A C 1
ATOM 839 O O . ILE A 1 107 ? 21.102 -20.869 -10.203 1.00 42.59 107 ILE A O 1
ATOM 843 N N . THR A 1 108 ? 20.662 -20.784 -12.416 1.00 42.44 108 THR A N 1
ATOM 844 C CA . THR A 1 108 ? 21.782 -19.942 -12.820 1.00 42.44 108 THR A CA 1
ATOM 845 C C . THR A 1 108 ? 21.630 -18.584 -12.148 1.00 42.44 108 THR A C 1
ATOM 847 O O . THR A 1 108 ? 21.060 -17.650 -12.698 1.00 42.44 108 THR A O 1
ATOM 850 N N . THR A 1 109 ? 22.092 -18.501 -10.908 1.00 42.69 109 THR A N 1
ATOM 851 C CA . THR A 1 109 ? 22.302 -17.254 -10.217 1.00 42.69 109 THR A CA 1
ATOM 852 C C . THR A 1 109 ? 23.323 -16.495 -11.046 1.00 42.69 109 THR A C 1
ATOM 854 O O . THR A 1 109 ? 24.399 -17.013 -11.360 1.00 42.69 109 THR A O 1
ATOM 857 N N . HIS A 1 110 ? 23.034 -15.239 -11.370 1.00 49.38 110 HIS A N 1
ATOM 858 C CA . HIS A 1 110 ? 24.087 -14.278 -11.693 1.00 49.38 110 HIS A CA 1
ATOM 859 C C . HIS A 1 110 ? 24.846 -13.960 -10.394 1.00 49.38 110 HIS A C 1
ATOM 861 O O . HIS A 1 110 ? 24.866 -12.840 -9.898 1.00 49.38 110 HIS A O 1
ATOM 867 N N . SER A 1 111 ? 25.422 -15.000 -9.781 1.00 45.28 111 SER A N 1
ATOM 868 C CA . SER A 1 111 ? 26.315 -14.918 -8.640 1.00 45.28 111 SER A CA 1
ATOM 869 C C . SER A 1 111 ? 27.667 -14.471 -9.163 1.00 45.28 111 SER A C 1
ATOM 871 O O . SER A 1 111 ? 28.563 -15.281 -9.399 1.00 45.28 111 SER A O 1
ATOM 873 N N . THR A 1 112 ? 27.851 -13.164 -9.309 1.00 41.41 112 THR A N 1
ATOM 874 C CA . THR A 1 112 ? 29.195 -12.628 -9.144 1.00 41.41 112 THR A CA 1
ATOM 875 C C . THR A 1 112 ? 29.565 -12.828 -7.677 1.00 41.41 112 THR A C 1
ATOM 877 O O . THR A 1 112 ? 28.902 -12.367 -6.748 1.00 41.41 112 THR A O 1
ATOM 880 N N . SER A 1 113 ? 30.594 -13.640 -7.467 1.00 39.38 113 SER A N 1
ATOM 881 C CA . SER A 1 113 ? 31.153 -14.035 -6.179 1.00 39.38 113 SER A CA 1
ATOM 882 C C . SER A 1 113 ? 31.832 -12.850 -5.485 1.00 39.38 113 SER A C 1
ATOM 884 O O . SER A 1 113 ? 33.053 -12.798 -5.391 1.00 39.38 113 SER A O 1
ATOM 886 N N . LYS A 1 114 ? 31.035 -11.864 -5.072 1.00 47.59 114 LYS A N 1
ATOM 887 C CA . LYS A 1 114 ? 31.308 -10.774 -4.126 1.00 47.59 114 LYS A CA 1
ATOM 888 C C . LYS A 1 114 ? 29.986 -10.007 -4.043 1.00 47.59 114 LYS A C 1
ATOM 890 O O . LYS A 1 114 ? 29.787 -9.076 -4.811 1.00 47.59 114 LYS A O 1
ATOM 895 N N . GLY A 1 115 ? 29.039 -10.521 -3.253 1.00 43.62 115 GLY A N 1
ATOM 896 C CA . GLY A 1 115 ? 27.614 -10.200 -3.408 1.00 43.62 115 GLY A CA 1
ATOM 897 C C . GLY A 1 115 ? 27.362 -8.692 -3.569 1.00 43.62 115 GLY A C 1
ATOM 898 O O . GLY A 1 115 ? 27.757 -7.947 -2.669 1.00 43.62 115 GLY A O 1
ATOM 899 N N . PRO A 1 116 ? 26.778 -8.223 -4.690 1.00 53.50 116 PRO A N 1
ATOM 900 C CA . PRO A 1 116 ? 26.376 -6.826 -4.819 1.00 53.50 116 PRO A CA 1
ATOM 901 C C . PRO A 1 116 ? 25.402 -6.454 -3.688 1.00 53.50 116 PRO A C 1
ATOM 903 O O . PRO A 1 116 ? 24.729 -7.344 -3.152 1.00 53.50 116 PRO A O 1
ATOM 906 N N . PRO A 1 117 ? 25.329 -5.168 -3.291 1.00 62.81 117 PRO A N 1
ATOM 907 C CA . PRO A 1 117 ? 24.293 -4.726 -2.370 1.00 62.81 117 PRO A CA 1
ATOM 908 C C . PRO A 1 117 ? 22.935 -5.141 -2.939 1.00 62.81 117 PRO A C 1
ATOM 910 O O . PRO A 1 117 ? 22.660 -4.923 -4.118 1.00 62.81 117 PRO A O 1
ATOM 913 N N . ALA A 1 118 ? 22.123 -5.799 -2.114 1.00 73.06 118 ALA A N 1
ATOM 914 C CA . ALA A 1 118 ? 20.739 -6.064 -2.460 1.00 73.06 118 ALA A CA 1
ATOM 915 C C . ALA A 1 118 ? 20.060 -4.707 -2.691 1.00 73.06 118 ALA A C 1
ATOM 917 O O . ALA A 1 118 ? 20.107 -3.839 -1.818 1.00 73.06 118 ALA A O 1
ATOM 918 N N . LEU A 1 119 ? 19.525 -4.509 -3.893 1.00 85.81 119 LEU A N 1
ATOM 919 C CA . LEU A 1 119 ? 18.826 -3.282 -4.265 1.00 85.81 119 LEU A CA 1
ATOM 920 C C . LEU A 1 119 ? 17.405 -3.298 -3.707 1.00 85.81 119 LEU A C 1
ATOM 922 O O . LEU A 1 119 ? 16.940 -4.352 -3.273 1.00 85.81 119 LEU A O 1
ATOM 926 N N . SER A 1 120 ? 16.737 -2.147 -3.641 1.00 86.06 120 SER A N 1
ATOM 927 C CA . SER A 1 120 ? 15.484 -2.066 -2.888 1.00 86.06 120 SER A CA 1
ATOM 928 C C . SER A 1 120 ? 14.358 -2.882 -3.534 1.00 86.06 120 SER A C 1
ATOM 930 O O . SER A 1 120 ? 13.606 -3.542 -2.817 1.00 86.06 120 SER A O 1
ATOM 932 N N . ASP A 1 121 ? 14.333 -2.948 -4.868 1.00 86.81 121 ASP A N 1
ATOM 933 C CA . ASP A 1 121 ? 13.362 -3.700 -5.661 1.00 86.81 121 ASP A CA 1
ATOM 934 C C . ASP A 1 121 ? 13.925 -4.145 -7.036 1.00 86.81 121 ASP A C 1
ATOM 936 O O . ASP A 1 121 ? 15.111 -3.990 -7.347 1.00 86.81 121 ASP A O 1
ATOM 940 N N . CYS A 1 122 ? 13.073 -4.758 -7.864 1.00 86.88 122 CYS A N 1
ATOM 941 C CA . CYS A 1 122 ? 13.415 -5.183 -9.223 1.00 86.88 122 CYS A CA 1
ATOM 942 C C . CYS A 1 122 ? 13.617 -4.024 -10.214 1.00 86.88 122 CYS A C 1
ATOM 944 O O . CYS A 1 122 ? 14.348 -4.192 -11.193 1.00 86.88 122 CYS A O 1
ATOM 946 N N . LEU A 1 123 ? 13.017 -2.856 -9.973 1.00 89.75 123 LEU A N 1
ATOM 947 C CA . LEU A 1 123 ? 13.188 -1.679 -10.821 1.00 89.75 123 LEU A CA 1
ATOM 948 C C . LEU A 1 123 ? 14.591 -1.093 -10.636 1.00 89.75 123 LEU A C 1
ATOM 950 O O . LEU A 1 123 ? 15.261 -0.780 -11.618 1.00 89.75 123 LEU A O 1
ATOM 954 N N . ASP A 1 124 ? 15.092 -1.040 -9.405 1.00 88.62 124 ASP A N 1
ATOM 955 C CA . ASP A 1 124 ? 16.475 -0.659 -9.119 1.00 88.62 124 ASP A CA 1
ATOM 956 C C . ASP A 1 124 ? 17.471 -1.610 -9.782 1.00 88.62 124 ASP A C 1
ATOM 958 O O . ASP A 1 124 ? 18.469 -1.171 -10.359 1.00 88.62 124 ASP A O 1
ATOM 962 N N . TRP A 1 125 ? 17.196 -2.916 -9.744 1.00 89.25 125 TRP A N 1
ATOM 963 C CA . TRP A 1 125 ? 17.991 -3.898 -10.477 1.00 89.25 125 TRP A CA 1
ATOM 964 C C . TRP A 1 125 ? 17.998 -3.617 -11.974 1.00 89.25 125 TRP A C 1
ATOM 966 O O . TRP A 1 125 ? 19.063 -3.666 -12.596 1.00 89.25 125 TRP A O 1
ATOM 976 N N . GLN A 1 126 ? 16.846 -3.288 -12.550 1.00 87.81 126 GLN A N 1
ATOM 977 C CA . GLN A 1 126 ? 16.745 -2.955 -13.962 1.00 87.81 126 GLN A CA 1
ATOM 978 C C . GLN A 1 126 ? 17.499 -1.668 -14.318 1.00 87.81 126 GLN A C 1
ATOM 980 O O . GLN A 1 126 ? 18.272 -1.649 -15.278 1.00 87.81 126 GLN A O 1
ATOM 985 N N . ASN A 1 127 ? 17.359 -0.623 -13.502 1.00 89.56 127 ASN A N 1
ATOM 986 C CA . ASN A 1 127 ? 18.091 0.638 -13.636 1.00 89.56 127 ASN A CA 1
ATOM 987 C C . ASN A 1 127 ? 19.608 0.441 -13.493 1.00 89.56 127 ASN A C 1
ATOM 989 O O . ASN A 1 127 ? 20.393 1.123 -14.152 1.00 89.56 127 ASN A O 1
ATOM 993 N N . ALA A 1 128 ? 20.032 -0.534 -12.683 1.00 85.62 128 ALA A N 1
ATOM 994 C CA . ALA A 1 128 ? 21.422 -0.968 -12.567 1.00 85.62 128 ALA A CA 1
ATOM 995 C C . ALA A 1 128 ? 21.906 -1.824 -13.760 1.00 85.62 128 ALA A C 1
ATOM 997 O O . ALA A 1 128 ? 23.066 -2.241 -13.789 1.00 85.62 128 ALA A O 1
ATOM 998 N N . GLY A 1 129 ? 21.047 -2.076 -14.753 1.00 87.62 129 GLY A N 1
ATOM 999 C CA . GLY A 1 129 ? 21.367 -2.779 -15.997 1.00 87.62 129 GLY A CA 1
ATOM 1000 C C . GLY A 1 129 ? 20.927 -4.243 -16.042 1.00 87.62 129 GLY A C 1
ATOM 1001 O O . GLY A 1 129 ? 21.258 -4.945 -17.002 1.00 87.62 129 GLY A O 1
ATOM 1002 N N . ALA A 1 130 ? 20.193 -4.735 -15.039 1.00 87.25 130 ALA A N 1
ATOM 1003 C CA . ALA A 1 130 ? 19.595 -6.062 -15.117 1.00 87.25 130 ALA A CA 1
ATOM 1004 C C . ALA A 1 130 ? 18.499 -6.093 -16.192 1.00 87.25 130 ALA A C 1
ATOM 1006 O O . ALA A 1 130 ? 17.640 -5.226 -16.261 1.00 87.25 130 ALA A O 1
ATOM 1007 N N . SER A 1 131 ? 18.521 -7.113 -17.043 1.00 88.88 131 SER A N 1
ATOM 1008 C CA . SER A 1 131 ? 17.593 -7.228 -18.180 1.00 88.88 131 SER A CA 1
ATOM 1009 C C . SER A 1 131 ? 17.007 -8.628 -18.345 1.00 88.88 131 SER A C 1
ATOM 1011 O O . SER A 1 131 ? 16.285 -8.896 -19.300 1.00 88.88 131 SER A O 1
ATOM 1013 N N . GLN A 1 132 ? 17.325 -9.540 -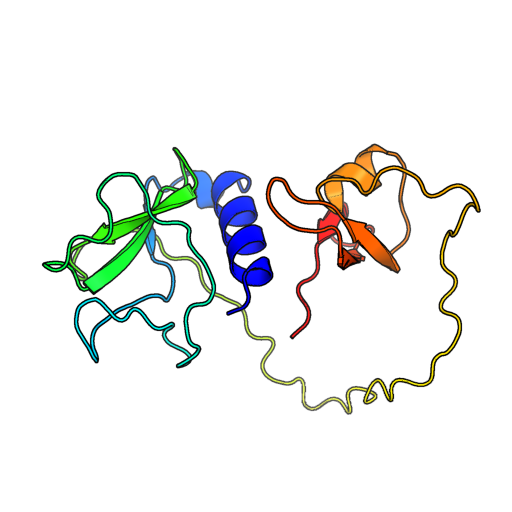17.427 1.00 87.81 132 GLN A N 1
ATOM 1014 C CA . GLN A 1 132 ? 16.899 -10.933 -17.496 1.00 87.81 132 GLN A CA 1
ATOM 1015 C C . GLN A 1 132 ? 15.863 -11.208 -16.416 1.00 87.81 132 GLN A C 1
ATOM 1017 O O . GLN A 1 132 ? 16.025 -10.784 -15.278 1.00 87.81 132 GLN A O 1
ATOM 1022 N N . ASN A 1 133 ? 14.819 -11.957 -16.756 1.00 83.88 133 ASN A N 1
ATOM 1023 C CA . ASN A 1 133 ? 13.904 -12.462 -15.741 1.00 83.88 133 ASN A CA 1
ATOM 1024 C C . ASN A 1 133 ? 14.626 -13.475 -14.853 1.00 83.88 133 ASN A C 1
ATOM 1026 O O . ASN A 1 133 ? 15.437 -14.268 -15.342 1.00 83.88 133 ASN A O 1
ATOM 1030 N N . GLY A 1 134 ? 14.311 -13.501 -13.564 1.00 81.88 134 GLY A N 1
ATOM 1031 C CA . GLY A 1 134 ? 14.936 -14.459 -12.659 1.00 81.88 134 GLY A CA 1
ATOM 1032 C C . GLY A 1 134 ? 14.717 -14.137 -11.196 1.00 81.88 134 GLY A C 1
ATOM 1033 O O . GLY A 1 134 ? 13.983 -13.220 -10.856 1.00 81.88 134 GLY A O 1
ATOM 1034 N N . ILE A 1 135 ? 15.364 -14.909 -10.328 1.00 80.94 135 ILE A N 1
ATOM 1035 C CA . ILE A 1 135 ? 15.350 -14.649 -8.891 1.00 80.94 135 ILE A CA 1
ATOM 1036 C C . ILE A 1 135 ? 16.452 -13.644 -8.556 1.00 80.94 135 ILE A C 1
ATOM 1038 O O . ILE A 1 135 ? 17.626 -13.887 -8.840 1.00 80.94 135 ILE A O 1
ATOM 1042 N N . TYR A 1 136 ? 16.067 -12.533 -7.942 1.00 82.50 136 TYR A N 1
ATOM 1043 C CA . TYR A 1 136 ? 16.957 -11.476 -7.486 1.00 82.50 136 TYR A CA 1
ATOM 1044 C C . TYR A 1 136 ? 16.841 -11.319 -5.980 1.00 82.50 136 TYR A C 1
ATOM 1046 O O . TYR A 1 136 ? 15.778 -11.509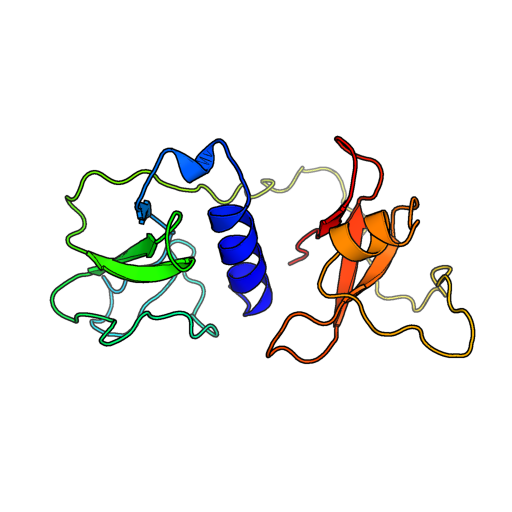 -5.393 1.00 82.50 136 TYR A O 1
ATOM 1054 N N . ARG A 1 137 ? 17.949 -10.924 -5.356 1.00 84.69 137 ARG A N 1
ATOM 1055 C CA . ARG A 1 137 ? 17.960 -10.553 -3.946 1.00 84.69 137 ARG A CA 1
ATOM 1056 C C . ARG A 1 137 ? 17.658 -9.065 -3.815 1.00 84.69 137 ARG A C 1
ATOM 1058 O O . ARG A 1 137 ? 18.409 -8.245 -4.349 1.00 84.69 137 ARG A O 1
ATOM 1065 N N . ILE A 1 138 ? 16.597 -8.735 -3.091 1.00 82.38 138 ILE A N 1
ATOM 1066 C CA . ILE A 1 138 ? 16.189 -7.360 -2.802 1.00 82.38 138 ILE A CA 1
ATOM 1067 C C . ILE A 1 138 ? 16.305 -7.057 -1.305 1.00 82.38 138 ILE A C 1
ATOM 1069 O O . ILE A 1 138 ? 16.301 -7.966 -0.474 1.00 82.38 138 ILE A O 1
ATOM 1073 N N . SER A 1 139 ? 16.459 -5.782 -0.961 1.00 86.25 139 SER A N 1
ATOM 1074 C CA . SER A 1 139 ? 16.555 -5.274 0.410 1.00 86.25 139 SER A CA 1
ATOM 1075 C C . SER A 1 139 ? 15.718 -4.004 0.574 1.00 86.25 139 SER A C 1
ATOM 1077 O O . SER A 1 139 ? 16.276 -2.902 0.630 1.00 86.25 139 SER A O 1
ATOM 1079 N N . PRO A 1 140 ? 14.385 -4.136 0.676 1.00 81.56 140 PRO A N 1
ATOM 1080 C CA . PRO A 1 140 ? 13.515 -3.015 0.995 1.00 81.56 140 PRO A CA 1
ATOM 1081 C C . PRO A 1 140 ? 13.888 -2.337 2.326 1.00 81.56 140 PRO A C 1
ATOM 1083 O O . PRO A 1 140 ? 14.342 -3.008 3.259 1.00 81.56 140 PRO A O 1
ATOM 1086 N N . PRO A 1 141 ? 13.662 -1.020 2.476 1.00 76.25 141 PRO A N 1
ATOM 1087 C CA . PRO A 1 141 ? 13.914 -0.323 3.733 1.00 76.25 141 PRO A CA 1
ATOM 1088 C C . PRO A 1 141 ? 13.137 -0.935 4.907 1.00 76.25 141 PRO A C 1
ATOM 1090 O O . PRO A 1 141 ? 11.919 -1.086 4.852 1.00 76.25 141 PRO A O 1
ATOM 1093 N N . GLY A 1 142 ? 13.841 -1.254 5.996 1.00 70.62 142 GLY A N 1
ATOM 1094 C CA . GLY A 1 142 ? 13.230 -1.809 7.209 1.00 70.62 142 GLY A CA 1
ATOM 1095 C C . GLY A 1 142 ? 12.854 -3.292 7.127 1.00 70.62 142 GLY A C 1
ATOM 1096 O O . GLY A 1 142 ? 12.230 -3.797 8.059 1.00 70.62 142 GLY A O 1
ATOM 1097 N N . VAL A 1 143 ? 13.243 -3.991 6.054 1.00 72.44 143 VAL A N 1
ATOM 1098 C CA . VAL A 1 143 ? 13.025 -5.432 5.873 1.00 72.44 143 VAL A CA 1
ATOM 1099 C C . VAL A 1 143 ? 14.372 -6.128 5.659 1.00 72.44 143 VAL A C 1
ATOM 1101 O O . VAL A 1 143 ? 15.244 -5.622 4.956 1.00 72.44 143 VAL A O 1
ATOM 1104 N N . GLU A 1 144 ? 14.554 -7.290 6.288 1.00 75.31 144 GLU A N 1
ATOM 1105 C CA . GLU A 1 144 ? 15.710 -8.162 6.043 1.00 75.31 144 GLU A CA 1
ATOM 1106 C C . GLU A 1 144 ? 15.781 -8.541 4.552 1.00 75.31 144 GLU A C 1
ATOM 1108 O O . GLU A 1 144 ? 14.745 -8.880 3.987 1.00 75.31 144 GLU A O 1
ATOM 1113 N N . PRO A 1 145 ? 16.959 -8.537 3.900 1.00 79.62 145 PRO A N 1
ATOM 1114 C CA . PRO A 1 145 ? 17.061 -8.866 2.481 1.00 79.62 145 PRO A CA 1
ATOM 1115 C C . PRO A 1 145 ? 16.571 -10.283 2.153 1.00 79.62 145 PRO A C 1
ATOM 1117 O O . PRO A 1 145 ? 16.996 -11.249 2.790 1.00 79.62 145 PRO A O 1
ATOM 1120 N N . PHE A 1 146 ? 15.786 -10.432 1.088 1.00 75.62 146 PHE A N 1
ATOM 1121 C CA . PHE A 1 146 ? 15.199 -11.707 0.659 1.00 75.62 146 PHE A CA 1
ATOM 1122 C C . PHE A 1 146 ? 15.198 -11.853 -0.869 1.00 75.62 146 PHE A C 1
ATOM 1124 O O . PHE A 1 146 ? 15.588 -10.940 -1.595 1.00 75.62 146 PHE A O 1
ATOM 1131 N N . GLU A 1 147 ? 14.830 -13.037 -1.356 1.00 81.31 147 GLU A N 1
ATOM 1132 C CA . GLU A 1 147 ? 14.797 -13.364 -2.784 1.00 81.31 147 GLU A CA 1
ATOM 1133 C C . GLU A 1 147 ? 13.379 -13.231 -3.355 1.00 81.31 147 GLU A C 1
ATOM 1135 O O . GLU A 1 147 ? 12.413 -13.693 -2.750 1.00 81.31 147 GLU A O 1
ATOM 1140 N N . VAL A 1 148 ? 13.268 -12.624 -4.536 1.00 76.69 148 VAL A N 1
ATOM 1141 C CA . VAL A 1 148 ? 12.020 -12.429 -5.291 1.00 76.69 148 VAL A CA 1
ATOM 1142 C C . VAL A 1 148 ? 12.231 -12.772 -6.754 1.00 76.69 148 VAL A C 1
ATOM 1144 O O . VAL A 1 148 ? 13.350 -12.678 -7.254 1.00 76.69 148 VAL A O 1
ATOM 1147 N N . TYR A 1 149 ? 11.166 -13.121 -7.472 1.00 82.75 149 TYR A N 1
ATOM 1148 C CA . TYR A 1 149 ? 11.236 -13.193 -8.927 1.00 82.75 149 TYR A CA 1
ATOM 1149 C C . TYR A 1 149 ? 11.064 -11.794 -9.522 1.00 82.75 149 TYR A C 1
ATOM 1151 O O . TYR A 1 149 ? 10.036 -11.156 -9.308 1.00 82.75 149 TYR A O 1
ATOM 1159 N N . CYS A 1 150 ? 12.052 -11.329 -10.278 1.00 83.69 150 CYS A N 1
ATOM 1160 C CA . CYS A 1 150 ? 11.937 -10.128 -11.086 1.00 83.69 150 CYS A CA 1
ATOM 1161 C C . CYS A 1 150 ? 11.566 -10.477 -12.523 1.00 83.69 150 CYS A C 1
ATOM 1163 O O . CYS A 1 150 ? 12.244 -11.287 -13.164 1.00 83.69 150 CYS A O 1
ATOM 1165 N N . ASP A 1 151 ? 10.540 -9.812 -13.044 1.00 84.81 151 ASP A N 1
ATOM 1166 C CA . ASP A 1 151 ? 10.274 -9.757 -14.478 1.00 84.81 151 ASP A CA 1
ATOM 1167 C C . ASP A 1 151 ? 10.855 -8.457 -15.048 1.00 84.81 151 ASP A C 1
ATOM 1169 O O . ASP A 1 151 ? 10.363 -7.356 -14.807 1.00 84.81 151 ASP A O 1
ATOM 1173 N N . MET A 1 152 ? 11.951 -8.604 -15.788 1.00 84.75 152 MET A N 1
ATOM 1174 C CA . MET A 1 152 ? 12.711 -7.523 -16.413 1.00 84.75 152 MET A CA 1
ATOM 1175 C C . MET A 1 152 ? 12.323 -7.296 -17.878 1.00 84.75 152 MET A C 1
ATOM 1177 O O . MET A 1 152 ? 12.933 -6.456 -18.539 1.00 84.75 152 MET A O 1
ATOM 1181 N N . THR A 1 153 ? 11.346 -8.042 -18.402 1.00 81.06 153 THR A N 1
ATOM 1182 C CA . THR A 1 153 ? 11.026 -8.065 -19.839 1.00 81.06 153 THR A CA 1
ATOM 1183 C C . THR A 1 153 ? 9.598 -7.642 -20.165 1.00 81.06 153 THR A C 1
ATOM 1185 O O . THR A 1 153 ? 9.386 -6.995 -21.190 1.00 81.06 153 THR A O 1
ATOM 1188 N N . THR A 1 154 ? 8.623 -7.987 -19.324 1.00 79.44 154 THR A N 1
ATOM 1189 C CA . THR A 1 154 ? 7.206 -7.694 -19.574 1.00 79.44 154 THR A CA 1
ATOM 1190 C C . THR A 1 154 ? 6.918 -6.218 -19.334 1.00 79.44 154 THR A C 1
ATOM 1192 O O . THR A 1 154 ? 7.320 -5.669 -18.314 1.00 79.44 154 THR A O 1
ATOM 1195 N N . ASP A 1 155 ? 6.228 -5.564 -20.273 1.00 80.56 155 ASP A N 1
ATOM 1196 C CA . ASP A 1 155 ? 5.766 -4.171 -20.160 1.00 80.56 155 ASP A CA 1
ATOM 1197 C C . ASP A 1 155 ? 6.841 -3.166 -19.712 1.00 80.56 155 ASP A C 1
ATOM 1199 O O . ASP A 1 155 ? 6.589 -2.256 -18.929 1.00 80.56 155 ASP A O 1
ATOM 1203 N N . GLY A 1 156 ? 8.066 -3.333 -20.216 1.00 77.81 156 GLY A N 1
ATOM 1204 C CA . GLY A 1 156 ? 9.200 -2.474 -19.866 1.00 77.81 156 GLY A CA 1
ATOM 1205 C C . GLY A 1 156 ? 10.026 -2.970 -18.680 1.00 77.81 156 GLY A C 1
ATOM 1206 O O . GLY A 1 156 ? 11.129 -2.471 -18.503 1.00 77.81 156 GLY A O 1
ATOM 1207 N N . GLY A 1 157 ? 9.572 -4.003 -17.966 1.00 86.38 157 GLY A N 1
ATOM 1208 C CA . GLY A 1 157 ? 10.287 -4.715 -16.907 1.00 86.38 157 GLY A CA 1
ATOM 1209 C C . GLY A 1 157 ? 10.398 -3.962 -15.577 1.00 86.38 157 GLY A C 1
ATOM 1210 O O . GLY A 1 157 ? 9.695 -2.987 -15.341 1.00 86.38 157 GLY A O 1
ATOM 1211 N N . GLY A 1 158 ? 11.252 -4.463 -14.680 1.00 82.81 158 GLY A N 1
ATOM 1212 C CA . GLY A 1 158 ? 11.417 -3.919 -13.327 1.00 82.81 158 GLY A CA 1
ATOM 1213 C C . GLY A 1 158 ? 10.368 -4.421 -12.330 1.00 82.81 158 GLY A C 1
ATOM 1214 O O . GLY A 1 158 ? 10.288 -3.931 -11.205 1.00 82.81 158 GLY A O 1
ATOM 1215 N N . TRP A 1 159 ? 9.569 -5.421 -12.702 1.00 83.38 159 TRP A N 1
ATOM 1216 C CA . TRP A 1 159 ? 8.476 -5.911 -11.870 1.00 83.38 159 TRP A CA 1
ATOM 1217 C C . TRP A 1 159 ? 8.975 -6.852 -10.787 1.00 83.38 159 TRP A C 1
ATOM 1219 O O . TRP A 1 159 ? 9.585 -7.880 -11.077 1.00 83.38 159 TRP A O 1
ATOM 1229 N N . THR A 1 160 ? 8.631 -6.544 -9.540 1.00 86.00 160 THR A N 1
ATOM 1230 C CA . THR A 1 160 ? 8.760 -7.486 -8.426 1.00 86.00 160 THR A CA 1
ATOM 1231 C C . THR A 1 160 ? 7.530 -8.386 -8.392 1.00 86.00 160 THR A C 1
ATOM 1233 O O . THR A 1 160 ? 6.433 -7.927 -8.082 1.00 86.00 160 THR A O 1
ATOM 1236 N N . VAL A 1 161 ? 7.695 -9.668 -8.719 1.00 80.12 161 VAL A N 1
ATOM 1237 C CA . VAL A 1 161 ? 6.590 -10.633 -8.751 1.00 80.12 161 VAL A CA 1
ATOM 1238 C C . VAL A 1 161 ? 6.401 -11.259 -7.377 1.00 80.12 161 VAL A C 1
ATOM 1240 O O . VAL A 1 161 ? 7.314 -11.854 -6.801 1.00 80.12 161 VAL A O 1
ATOM 1243 N N . ILE A 1 162 ? 5.173 -11.158 -6.879 1.00 61.94 162 ILE A N 1
ATOM 1244 C CA . ILE A 1 162 ? 4.766 -11.718 -5.598 1.00 61.94 162 ILE A CA 1
ATOM 1245 C C . ILE A 1 162 ? 4.386 -13.186 -5.794 1.00 61.94 162 ILE A C 1
ATOM 1247 O O . ILE A 1 162 ? 3.485 -13.503 -6.570 1.00 61.94 162 ILE A O 1
ATOM 1251 N N . GLN A 1 163 ? 5.074 -14.090 -5.096 1.00 45.69 163 GLN A N 1
ATOM 1252 C CA . GLN A 1 163 ? 4.759 -15.518 -5.099 1.00 45.69 163 GLN A CA 1
ATOM 1253 C C . GLN A 1 163 ? 4.171 -15.918 -3.743 1.00 45.69 163 GLN A C 1
ATOM 1255 O O . GLN A 1 163 ? 4.703 -15.531 -2.703 1.00 45.69 163 GLN A O 1
ATOM 1260 N N . ARG A 1 164 ? 3.061 -16.661 -3.780 1.00 47.94 164 ARG A N 1
ATOM 1261 C CA . ARG A 1 164 ? 2.391 -17.251 -2.614 1.00 47.94 164 ARG A CA 1
ATOM 1262 C C . ARG A 1 164 ? 2.904 -18.659 -2.343 1.00 47.94 164 ARG A C 1
ATOM 1264 O O . ARG A 1 164 ? 3.193 -19.364 -3.338 1.00 47.94 164 ARG A O 1
#

Foldseek 3Di:
DDQVVLVLVLCCLQPDVVNLVFQKAWDQWWQVPHQPQIAGPVRDGDPHDQADPPDEDSVATTWIQRSHPRSGIYGDHPPDDGHYDDDDDPPPPPPPDPPPPPPPDPDPPPDPPPDDPAAAFLLVVVVVPDQDWDWGWHDHPPDDIDIFTWANHPPNTRDGDDDD

pLDDT: mean 72.41, std 18.26, range [27.92, 94.62]

InterPro domains:
  IPR000679 Zinc finger, GATA-type [PS50114] (56-110)
  IPR001304 C-type lectin-like [PF00059] (20-87)
  IPR001304 C-type lectin-like [PS50041] (1-87)
  IPR002181 Fibrinogen, alpha/beta/gamma chain, C-terminal globular domain [PF00147] (120-164)
  IPR002181 Fibrinogen, alpha/beta/gamma chain, C-terminal globular domain [PS51406] (113-164)
  IPR014716 Fibrinogen, alpha/beta/gamma chain, C-terminal globular, subdomain 1 [G3DSA:3.90.215.10] (90-164)
  IPR016186 C-type lectin-like/link domain superfamily [G3DSA:3.10.100.10] (2-89)
  IPR016187 C-type lectin fold [SSF56436] (4-96)
  IPR036056 Fibrinogen-like, C-terminal [SSF56496] (117-164)

Organism: NCBI:txid2011161